Protein AF-A0A497BDM1-F1 (afdb_monomer)

Sequence (100 aa):
MAEEEAKPEIEIVREYDLTIRPAPDIEYHQIYVTYRTPEVIVGTVIIRADEIAPENVALFLEQFKAKEGALYEKYLEVLKEKIKADIERRKAPAPRKIRL

Radius of gyration: 16.64 Å; Cα contacts (8 Å, |Δi|>4): 118; chains: 1; bounding box: 29×48×57 Å

Mean predicted aligned error: 8.46 Å

pLDDT: mean 81.64, std 14.84, range [37.06, 93.19]

Foldseek 3Di:
DDPPPPPFPKAFPDWDKDWDDPDPPDIWIKIWTWIDTPQRRIDIDIDTLCVLPVPCSPVLVVCCVVCDDDSSVSVVVVVVVRVVVVSVVVVPPDDPDDDD

Secondary structure (DSSP, 8-state):
----------EEEEEEEEEEEEETTEEEEEEEEEEE-SS-S-EEEEEEHHHH-TT-HHHHHHHHHHT-SHHHHHHHHHHHHHHHHHHHHHHSPPPPPPP-

Solvent-accessible surface area (backbone atoms only — not comparable to full-atom values): 6094 Å² total; per-residue (Å²): 130,80,80,74,74,74,70,77,64,72,44,77,7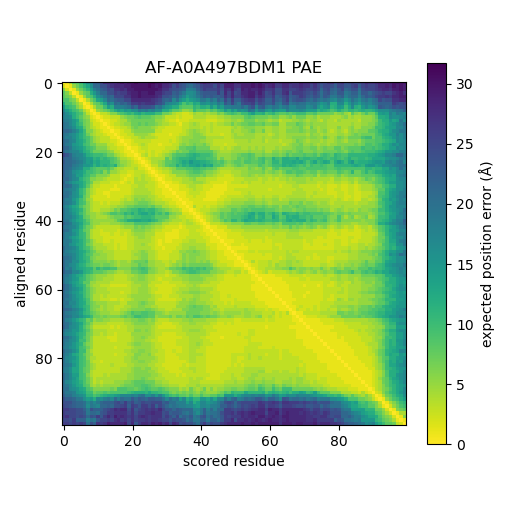8,42,75,49,79,45,81,47,65,93,45,99,90,42,75,50,45,34,36,43,38,30,31,31,37,95,90,37,87,73,46,74,49,79,45,48,40,52,81,69,27,70,91,43,42,69,63,35,53,52,20,51,75,68,71,43,58,74,59,30,53,51,40,54,51,52,48,52,52,51,51,49,53,52,51,53,58,68,68,44,80,76,80,77,84,79,84,129

Structure (mmCIF, N/CA/C/O backbone):
data_AF-A0A497BDM1-F1
#
_entry.id   AF-A0A497BDM1-F1
#
loop_
_atom_site.group_PDB
_atom_site.id
_atom_site.type_symbol
_atom_site.label_atom_id
_atom_site.label_alt_id
_atom_site.label_comp_id
_atom_site.label_asym_id
_atom_site.label_entity_id
_atom_site.label_seq_id
_atom_site.pdbx_PDB_ins_code
_atom_site.Cartn_x
_atom_site.Cartn_y
_atom_site.Cartn_z
_atom_site.occupancy
_atom_site.B_iso_or_equiv
_atom_site.auth_seq_id
_atom_site.auth_comp_id
_atom_site.auth_asym_id
_atom_site.auth_atom_id
_atom_site.pdbx_PDB_model_num
ATOM 1 N N . MET A 1 1 ? -0.588 -9.304 35.436 1.00 37.06 1 MET A N 1
ATOM 2 C CA . MET A 1 1 ? -1.467 -9.581 34.285 1.00 37.06 1 MET A CA 1
ATOM 3 C C . MET A 1 1 ? -1.017 -8.629 33.205 1.00 37.06 1 MET A C 1
ATOM 5 O O . MET A 1 1 ? -1.098 -7.432 33.429 1.00 37.06 1 MET A O 1
ATOM 9 N N . ALA A 1 2 ? -0.375 -9.144 32.160 1.00 38.66 2 ALA A N 1
ATOM 10 C CA . ALA A 1 2 ? 0.043 -8.313 31.044 1.00 38.66 2 ALA A CA 1
ATOM 11 C C . ALA A 1 2 ? -1.232 -7.883 30.316 1.00 38.66 2 ALA A C 1
ATOM 13 O O . ALA A 1 2 ? -1.976 -8.740 29.843 1.00 38.66 2 ALA A O 1
ATOM 14 N N . GLU A 1 3 ? -1.519 -6.584 30.311 1.00 39.84 3 GLU A N 1
ATOM 15 C CA . GLU A 1 3 ? -2.392 -5.995 29.305 1.00 39.84 3 GLU A CA 1
ATOM 16 C C . GLU A 1 3 ? -1.737 -6.308 27.959 1.00 39.84 3 GLU A C 1
ATOM 18 O O . GLU A 1 3 ? -0.737 -5.703 27.578 1.00 39.84 3 GLU A O 1
ATOM 23 N N . GLU A 1 4 ? -2.232 -7.346 27.285 1.00 41.25 4 GLU A N 1
ATOM 24 C CA . GLU A 1 4 ? -2.059 -7.486 25.847 1.00 41.25 4 GLU A CA 1
ATOM 25 C C . GLU A 1 4 ? -2.706 -6.234 25.257 1.00 41.25 4 GLU A C 1
ATOM 27 O O . GLU A 1 4 ? -3.925 -6.158 25.115 1.00 41.25 4 GLU A O 1
ATOM 32 N N . GLU A 1 5 ? -1.893 -5.200 25.019 1.00 41.62 5 GLU A N 1
ATOM 33 C CA . GLU A 1 5 ? -2.256 -4.078 24.167 1.00 41.62 5 GLU A CA 1
ATOM 34 C C . GLU A 1 5 ? -2.785 -4.693 22.875 1.00 41.62 5 GLU A C 1
ATOM 36 O O . GLU A 1 5 ? -2.015 -5.221 22.067 1.00 41.62 5 GLU A O 1
ATOM 41 N N . ALA A 1 6 ? -4.111 -4.714 22.733 1.00 47.50 6 ALA A N 1
ATOM 42 C CA . ALA A 1 6 ? -4.784 -5.231 21.562 1.00 47.50 6 ALA A CA 1
ATOM 43 C C . ALA A 1 6 ? -4.250 -4.436 20.374 1.00 47.50 6 ALA A C 1
ATOM 45 O O . ALA A 1 6 ? -4.631 -3.282 20.161 1.00 47.50 6 ALA A O 1
ATOM 46 N N . LYS A 1 7 ? -3.290 -5.023 19.647 1.00 54.19 7 LYS A N 1
ATOM 47 C CA . LYS A 1 7 ? -2.755 -4.433 18.424 1.00 54.19 7 LYS A CA 1
ATOM 48 C C . LYS A 1 7 ? -3.977 -4.142 17.565 1.00 54.19 7 LYS A C 1
ATOM 50 O O . LYS A 1 7 ? -4.741 -5.078 17.331 1.00 54.19 7 LYS A O 1
ATOM 55 N N . PRO A 1 8 ? -4.214 -2.884 17.158 1.00 56.94 8 PRO A N 1
ATOM 56 C CA . PRO A 1 8 ? -5.415 -2.554 16.414 1.00 56.94 8 PRO A CA 1
ATOM 57 C C . PRO A 1 8 ? -5.467 -3.474 15.197 1.00 56.94 8 PRO A C 1
ATOM 59 O O . PRO A 1 8 ? -4.544 -3.466 14.382 1.00 56.94 8 PRO A O 1
ATOM 62 N N . GLU A 1 9 ? -6.496 -4.319 15.120 1.00 67.62 9 GLU A N 1
ATOM 63 C CA . GLU A 1 9 ? -6.705 -5.175 13.960 1.00 67.62 9 GLU A CA 1
ATOM 64 C C . GLU A 1 9 ? -6.940 -4.255 12.761 1.00 67.62 9 GLU A C 1
ATOM 66 O O . GLU A 1 9 ? -7.933 -3.527 12.683 1.00 67.62 9 GLU A O 1
ATOM 71 N N . ILE A 1 10 ? -5.949 -4.210 11.871 1.00 80.06 10 ILE A N 1
ATOM 72 C CA . ILE A 1 10 ? -6.031 -3.492 10.606 1.00 80.06 10 ILE A CA 1
ATOM 73 C C . ILE A 1 10 ? -6.653 -4.457 9.608 1.00 80.06 10 ILE A C 1
ATOM 75 O O . ILE A 1 10 ? -6.007 -5.402 9.157 1.00 80.06 10 ILE A O 1
ATOM 79 N N . GLU A 1 11 ? -7.906 -4.207 9.254 1.00 84.31 11 GLU A N 1
ATOM 80 C CA . GLU A 1 11 ? -8.602 -4.956 8.217 1.00 84.31 11 GLU A CA 1
ATOM 81 C C . GLU A 1 11 ? -8.347 -4.289 6.864 1.00 84.31 11 GLU A C 1
ATOM 83 O O . GLU A 1 11 ? -8.664 -3.113 6.671 1.00 84.31 11 GLU A O 1
ATOM 88 N N . ILE A 1 12 ? -7.779 -5.025 5.906 1.00 86.19 12 ILE A N 1
ATOM 89 C CA . ILE A 1 12 ? -7.645 -4.547 4.527 1.00 86.19 12 ILE A CA 1
ATOM 90 C C . ILE A 1 12 ? -8.949 -4.842 3.786 1.00 86.19 12 ILE A C 1
ATOM 92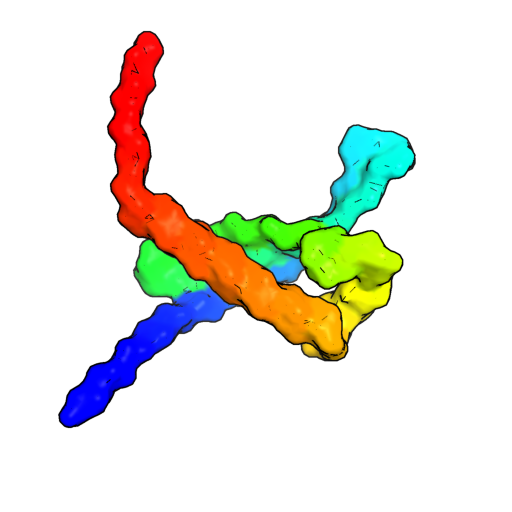 O O . ILE A 1 12 ? -9.248 -5.984 3.452 1.00 86.19 12 ILE A O 1
ATOM 96 N N . VAL A 1 13 ? -9.724 -3.793 3.524 1.00 86.75 13 VAL A N 1
ATOM 97 C CA . VAL A 1 13 ? -11.035 -3.875 2.866 1.00 86.75 13 VAL A CA 1
ATOM 98 C C . VAL A 1 13 ? -10.875 -4.055 1.361 1.00 86.75 13 VAL A C 1
ATOM 100 O O . VAL A 1 13 ? -11.630 -4.787 0.722 1.00 86.75 13 VAL A O 1
ATOM 103 N N . ARG A 1 14 ? -9.910 -3.347 0.767 1.00 87.94 14 ARG A N 1
ATOM 104 C CA . ARG A 1 14 ? -9.664 -3.402 -0.673 1.00 87.94 14 ARG A CA 1
ATOM 105 C C . ARG A 1 14 ? -8.219 -3.070 -0.981 1.00 87.94 14 ARG A C 1
ATOM 107 O O . ARG A 1 14 ? -7.688 -2.094 -0.467 1.00 87.94 14 ARG A O 1
ATOM 114 N N . GLU A 1 15 ? -7.632 -3.829 -1.886 1.00 90.75 15 GLU A N 1
ATOM 115 C CA . GLU A 1 15 ? -6.279 -3.621 -2.383 1.00 90.75 15 GLU A CA 1
ATOM 116 C C . GLU A 1 15 ? -6.302 -3.791 -3.906 1.00 90.75 15 GLU A C 1
ATOM 118 O O . GLU A 1 15 ? -6.883 -4.756 -4.406 1.00 90.75 15 GLU A O 1
ATOM 123 N N . TYR A 1 16 ? -5.749 -2.831 -4.646 1.00 88.88 16 TYR A N 1
ATOM 124 C CA . TYR A 1 16 ? -5.599 -2.933 -6.100 1.00 88.88 16 TYR A CA 1
ATOM 125 C C . TYR A 1 16 ? -4.417 -2.105 -6.598 1.00 88.88 16 TYR A C 1
ATOM 127 O O . TYR A 1 16 ? -4.131 -1.032 -6.063 1.00 88.88 16 TYR A O 1
ATOM 135 N N . ASP A 1 17 ? -3.755 -2.588 -7.647 1.00 90.38 17 ASP A N 1
ATOM 136 C CA . ASP A 1 17 ? -2.773 -1.814 -8.393 1.00 90.38 17 ASP A CA 1
ATOM 137 C C . ASP A 1 17 ? -3.446 -0.988 -9.499 1.00 90.38 17 ASP A C 1
ATOM 139 O O . ASP A 1 17 ? -4.479 -1.354 -10.064 1.00 90.38 17 ASP A O 1
ATOM 143 N N . LEU A 1 18 ? -2.869 0.172 -9.785 1.00 90.38 18 LEU A N 1
ATOM 144 C CA . LEU A 1 18 ? -3.306 1.087 -10.822 1.00 90.38 18 LEU A CA 1
ATOM 145 C C . LEU A 1 18 ? -2.074 1.623 -11.549 1.00 90.38 18 LEU A C 1
ATOM 147 O O . LEU A 1 18 ? -1.122 2.099 -10.929 1.00 90.38 18 LEU A O 1
ATOM 151 N N . THR A 1 19 ? -2.112 1.577 -12.875 1.00 90.31 19 THR A N 1
ATOM 152 C CA . THR A 1 19 ? -1.092 2.206 -13.720 1.00 90.31 19 THR A CA 1
ATOM 153 C C . THR A 1 19 ? -1.532 3.632 -14.029 1.00 90.31 19 THR A C 1
ATOM 155 O O . THR A 1 19 ? -2.636 3.838 -14.535 1.00 90.31 19 THR A O 1
ATOM 158 N N . ILE A 1 20 ? -0.691 4.618 -13.726 1.00 88.88 20 ILE A N 1
ATOM 159 C CA . ILE A 1 20 ? -0.957 6.033 -13.995 1.00 88.88 20 ILE A CA 1
ATOM 160 C C . ILE A 1 20 ? -0.002 6.523 -15.076 1.00 88.88 20 ILE A C 1
ATOM 162 O O . ILE A 1 20 ? 1.213 6.374 -14.970 1.00 88.88 20 ILE A O 1
ATOM 166 N N . ARG A 1 21 ? -0.579 7.152 -16.103 1.00 89.12 21 ARG A N 1
ATOM 167 C CA . ARG A 1 21 ? 0.141 7.780 -17.214 1.00 89.12 21 ARG A CA 1
ATOM 168 C C . ARG A 1 21 ? -0.217 9.261 -17.284 1.00 89.12 21 ARG A C 1
ATOM 170 O O . ARG A 1 21 ? -1.143 9.621 -18.011 1.00 89.12 21 ARG A O 1
ATOM 177 N N . PRO A 1 22 ? 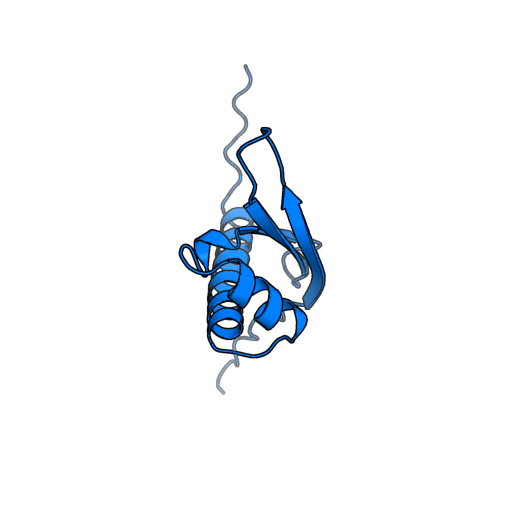0.425 10.135 -16.490 1.00 84.69 22 PRO A N 1
ATOM 178 C CA . PRO A 1 22 ? 0.112 11.562 -16.538 1.00 84.69 22 PRO A CA 1
ATOM 179 C C . PRO A 1 22 ? 0.625 12.241 -17.816 1.00 84.69 22 PRO A C 1
ATOM 181 O O . PRO A 1 22 ? 0.143 13.315 -18.162 1.00 84.69 22 PRO A O 1
ATOM 184 N N . ALA A 1 23 ? 1.602 11.639 -18.499 1.00 86.31 23 ALA A N 1
ATOM 185 C CA . ALA A 1 23 ? 2.198 12.128 -19.736 1.00 86.31 23 ALA A CA 1
ATOM 186 C C . ALA A 1 23 ? 2.590 10.935 -20.632 1.00 86.31 23 ALA A C 1
ATOM 188 O O . ALA A 1 23 ? 2.693 9.820 -20.118 1.00 86.31 23 ALA A O 1
ATOM 189 N N . PRO A 1 24 ? 2.825 11.140 -21.942 1.00 84.12 24 PRO A N 1
ATOM 190 C CA . PRO A 1 24 ? 3.154 10.059 -22.877 1.00 84.12 24 PRO A CA 1
ATOM 191 C C . PRO A 1 24 ? 4.382 9.233 -22.467 1.00 84.12 24 PRO A C 1
ATOM 193 O O . PRO A 1 24 ? 4.377 8.019 -22.640 1.00 84.12 24 PRO A O 1
ATOM 196 N N . ASP A 1 25 ? 5.388 9.886 -21.879 1.00 86.38 25 ASP A N 1
ATOM 197 C CA . ASP A 1 25 ? 6.672 9.278 -21.497 1.00 86.38 25 ASP A CA 1
ATOM 198 C C . ASP A 1 25 ? 6.792 8.984 -19.992 1.00 86.38 25 ASP A C 1
ATOM 200 O O . ASP A 1 25 ? 7.847 8.569 -19.518 1.00 86.38 25 ASP A O 1
ATOM 204 N N . ILE A 1 26 ? 5.733 9.235 -19.214 1.00 82.38 26 ILE A N 1
ATOM 205 C CA . ILE A 1 26 ? 5.729 9.005 -17.768 1.00 82.38 26 ILE A CA 1
ATOM 206 C C . ILE A 1 26 ? 4.685 7.943 -17.465 1.00 82.38 26 ILE A C 1
ATOM 208 O O . ILE A 1 26 ? 3.487 8.177 -17.610 1.00 82.38 26 ILE A O 1
ATOM 212 N N . GLU A 1 27 ? 5.147 6.797 -16.983 1.00 85.81 27 GLU A N 1
ATOM 213 C CA . GLU A 1 27 ? 4.311 5.723 -16.463 1.00 85.81 27 GLU A CA 1
ATOM 214 C C . GLU A 1 27 ? 4.808 5.340 -15.071 1.00 85.81 27 GLU A C 1
ATOM 216 O O . GLU A 1 27 ? 6.003 5.143 -14.858 1.00 85.81 27 GLU A O 1
ATOM 221 N N . TYR A 1 28 ? 3.892 5.244 -14.111 1.00 87.19 28 TYR A N 1
ATOM 222 C CA . TYR A 1 28 ? 4.194 4.675 -12.802 1.00 87.19 28 TYR A CA 1
ATOM 223 C C . TYR A 1 28 ? 3.014 3.877 -12.263 1.00 87.19 28 TYR A C 1
ATOM 225 O O . TYR A 1 28 ? 1.856 4.104 -12.619 1.00 87.19 28 TYR A O 1
ATOM 233 N N . HIS A 1 29 ? 3.318 2.950 -11.361 1.00 90.88 29 HIS A N 1
ATOM 234 C CA . HIS A 1 29 ? 2.329 2.086 -10.732 1.00 90.88 29 HIS A CA 1
ATOM 235 C C . HIS A 1 29 ? 2.089 2.506 -9.287 1.00 90.88 29 HIS A C 1
ATOM 237 O O . HIS A 1 29 ? 3.025 2.813 -8.546 1.00 90.88 29 HIS A O 1
ATOM 243 N N . GLN A 1 30 ? 0.826 2.511 -8.881 1.00 93.19 30 GLN A N 1
ATOM 244 C CA . GLN A 1 30 ? 0.408 2.788 -7.515 1.00 93.19 30 GLN A CA 1
ATOM 245 C C . GLN A 1 30 ? -0.472 1.663 -7.002 1.00 93.19 30 GLN A C 1
ATOM 247 O O . GLN A 1 30 ? -1.337 1.172 -7.717 1.00 93.19 30 GLN A O 1
ATOM 252 N N . ILE A 1 31 ? -0.276 1.297 -5.747 1.00 92.75 31 ILE A N 1
ATOM 253 C CA . ILE A 1 31 ? -1.129 0.377 -5.019 1.00 92.75 31 ILE A CA 1
ATOM 254 C C . ILE A 1 31 ? -2.002 1.201 -4.089 1.00 92.75 31 ILE A C 1
ATOM 256 O O . ILE A 1 31 ? -1.520 1.964 -3.245 1.00 92.75 31 ILE A O 1
ATOM 260 N N . TYR A 1 32 ? -3.304 1.046 -4.275 1.00 92.69 32 TYR A N 1
ATOM 261 C CA . TYR A 1 32 ? -4.323 1.634 -3.432 1.00 92.69 32 TYR A CA 1
ATOM 262 C C . TYR A 1 32 ? -4.760 0.604 -2.413 1.00 92.69 32 TYR A C 1
ATOM 264 O O . TYR A 1 32 ? -5.279 -0.453 -2.776 1.00 92.69 32 TYR A O 1
ATOM 272 N N . VAL A 1 33 ? -4.598 0.945 -1.139 1.00 91.56 33 VAL A N 1
ATOM 273 C CA . VAL A 1 33 ? -5.014 0.080 -0.041 1.00 91.56 33 VAL A CA 1
ATOM 274 C C . VAL A 1 33 ? -6.018 0.813 0.816 1.00 91.56 33 VAL A C 1
ATOM 276 O O . VAL A 1 33 ? -5.711 1.796 1.487 1.00 91.56 33 VAL A O 1
ATOM 279 N N . THR A 1 34 ? -7.250 0.330 0.763 1.00 91.06 34 THR A N 1
ATOM 280 C CA . THR A 1 34 ? -8.326 0.752 1.646 1.00 91.06 34 THR A CA 1
ATOM 281 C C . THR A 1 34 ? -8.341 -0.170 2.848 1.00 91.06 34 THR A C 1
ATOM 283 O O . THR A 1 34 ? -8.456 -1.386 2.701 1.00 91.06 34 THR A O 1
ATOM 286 N N . TYR A 1 35 ? -8.241 0.415 4.030 1.00 89.62 35 TYR A N 1
ATOM 287 C CA . TYR A 1 35 ? -8.208 -0.298 5.292 1.00 89.62 35 TYR A CA 1
ATOM 288 C C . TYR A 1 35 ? -9.248 0.262 6.260 1.00 89.62 35 TYR A C 1
ATOM 290 O O . TYR A 1 35 ? -9.750 1.381 6.110 1.00 89.62 35 TYR A O 1
ATOM 298 N N . ARG A 1 36 ? -9.556 -0.530 7.278 1.00 84.75 36 ARG A N 1
ATOM 299 C CA . ARG A 1 36 ? -10.438 -0.178 8.379 1.00 84.75 36 ARG A CA 1
ATOM 300 C C . ARG A 1 36 ? -9.773 -0.565 9.689 1.00 84.75 36 ARG A C 1
ATOM 302 O O . ARG A 1 36 ? -9.116 -1.596 9.781 1.00 84.75 36 ARG A O 1
ATOM 309 N N . THR A 1 37 ? -9.945 0.278 10.696 1.00 82.88 37 THR A N 1
ATOM 310 C CA . THR A 1 37 ? -9.555 -0.019 12.076 1.00 82.88 37 THR A CA 1
ATOM 311 C C . THR A 1 37 ? -10.703 0.359 13.014 1.00 82.88 37 THR A C 1
ATOM 313 O O . THR A 1 37 ? -11.613 1.086 12.603 1.00 82.88 37 THR A O 1
ATOM 316 N N . PRO A 1 38 ? -10.686 -0.076 14.286 1.00 79.44 38 PRO A N 1
ATOM 317 C CA . PRO A 1 38 ? -11.674 0.370 15.272 1.00 79.44 38 PRO A CA 1
ATOM 318 C C . PRO A 1 38 ? -11.727 1.900 15.416 1.00 79.44 38 PRO A C 1
ATOM 320 O O . PRO A 1 38 ? -12.775 2.470 15.700 1.00 79.44 38 PRO A O 1
ATOM 323 N N . GLU A 1 39 ? -10.593 2.565 15.189 1.00 74.56 39 GLU A N 1
ATOM 324 C CA . GLU A 1 39 ? -10.426 4.013 15.336 1.00 74.56 39 GLU A CA 1
ATOM 325 C C . GLU A 1 39 ? -10.715 4.785 14.037 1.00 74.56 39 GLU A C 1
ATOM 327 O O . GLU A 1 39 ? -11.039 5.972 14.073 1.00 74.56 39 GLU A O 1
ATOM 332 N N . VAL A 1 40 ? -10.606 4.126 12.878 1.00 76.25 40 VAL A N 1
ATOM 333 C CA . VAL A 1 40 ? -10.779 4.728 11.552 1.00 76.25 40 VAL A CA 1
ATOM 334 C C . VAL A 1 40 ? -11.785 3.912 10.746 1.00 76.25 40 VAL A C 1
ATOM 336 O O . VAL A 1 40 ? -11.479 2.823 10.265 1.00 76.25 40 VAL A O 1
ATOM 339 N N . ILE A 1 41 ? -12.979 4.485 10.540 1.00 77.81 41 ILE A N 1
ATOM 340 C CA . ILE A 1 41 ? -14.099 3.829 9.839 1.00 77.81 41 ILE A CA 1
ATOM 341 C C . ILE A 1 41 ? -13.685 3.358 8.437 1.00 77.81 41 ILE A C 1
ATOM 343 O O . ILE A 1 41 ? -13.993 2.229 8.070 1.00 77.81 41 ILE A O 1
ATOM 347 N N . VAL A 1 42 ? -12.985 4.211 7.679 1.00 83.50 42 VAL A N 1
ATOM 348 C CA . VAL A 1 42 ? -12.337 3.882 6.399 1.00 83.50 42 VAL A CA 1
ATOM 349 C C . VAL A 1 42 ? -11.124 4.798 6.203 1.00 83.50 42 VAL A C 1
ATOM 351 O O . VAL A 1 42 ? -11.229 6.027 6.311 1.00 83.50 42 VAL A O 1
ATOM 354 N N . GLY A 1 43 ? -9.972 4.205 5.905 1.00 86.69 43 GLY A N 1
ATOM 355 C CA . GLY A 1 43 ? -8.758 4.890 5.474 1.00 86.69 43 GLY A CA 1
ATOM 356 C C . GLY A 1 43 ? -8.287 4.366 4.124 1.00 86.69 43 GLY A C 1
ATOM 357 O O . GLY A 1 43 ? -8.508 3.205 3.797 1.00 86.69 43 GLY A O 1
ATOM 358 N N . THR A 1 44 ? -7.647 5.219 3.329 1.00 89.69 44 THR A N 1
ATOM 359 C CA . THR A 1 44 ? -7.017 4.807 2.071 1.00 89.69 44 THR A CA 1
ATOM 360 C C . THR A 1 44 ? -5.596 5.330 2.066 1.00 89.69 44 THR A C 1
ATOM 362 O O . THR A 1 44 ? -5.388 6.538 2.169 1.00 89.69 44 THR A O 1
ATOM 365 N N . VAL A 1 45 ? -4.630 4.428 1.930 1.00 91.62 45 V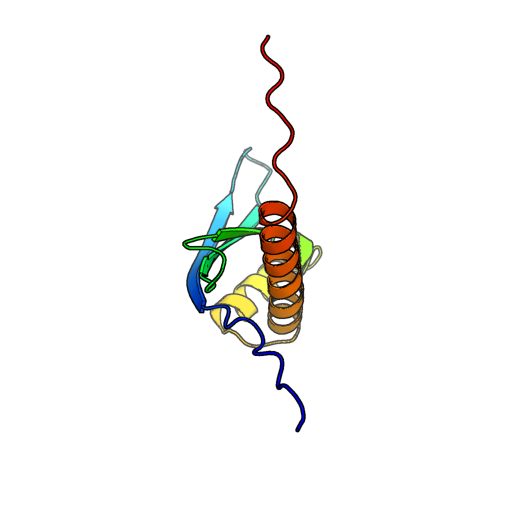AL A N 1
ATOM 366 C CA . VAL A 1 45 ? -3.230 4.775 1.692 1.00 91.62 45 VAL A CA 1
ATOM 367 C C . VAL A 1 45 ? -2.859 4.452 0.251 1.00 91.62 45 VAL A C 1
ATOM 369 O O . VAL A 1 45 ? -3.416 3.545 -0.370 1.00 91.62 45 VAL A O 1
ATOM 372 N N . ILE A 1 46 ? -1.929 5.237 -0.283 1.00 92.56 46 ILE A N 1
ATOM 373 C CA . ILE A 1 46 ? -1.419 5.091 -1.645 1.00 92.56 46 ILE A CA 1
ATOM 374 C C . ILE A 1 46 ? 0.081 4.843 -1.539 1.00 92.56 46 ILE A C 1
ATOM 376 O O . ILE A 1 46 ? 0.812 5.619 -0.911 1.00 92.56 46 ILE A O 1
ATOM 380 N N . ILE A 1 47 ? 0.538 3.751 -2.137 1.00 91.94 47 ILE A N 1
ATOM 381 C CA . ILE A 1 47 ? 1.944 3.344 -2.145 1.00 91.94 47 ILE A CA 1
ATOM 382 C C . ILE A 1 47 ? 2.377 3.257 -3.594 1.00 91.94 47 ILE A C 1
ATOM 384 O O . ILE A 1 47 ? 1.752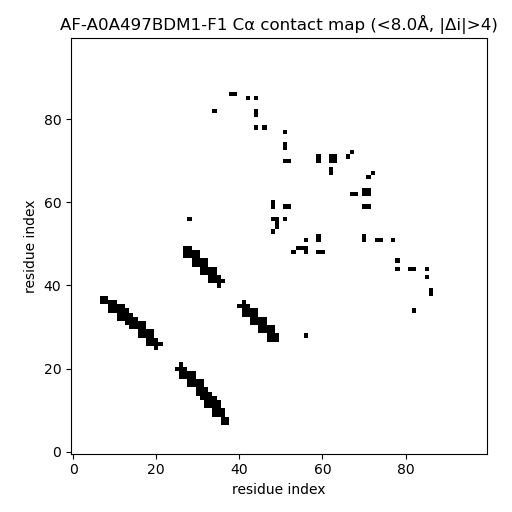 2.549 -4.379 1.00 91.94 47 ILE A O 1
ATOM 388 N N . ARG A 1 48 ? 3.420 3.983 -3.981 1.00 91.06 48 ARG A N 1
ATOM 389 C CA . ARG A 1 48 ? 3.962 3.837 -5.326 1.00 91.06 48 ARG A CA 1
ATOM 390 C C . ARG A 1 48 ? 4.864 2.617 -5.387 1.00 91.06 48 ARG A C 1
ATOM 392 O O . ARG A 1 48 ? 5.629 2.350 -4.466 1.00 91.06 48 ARG A O 1
ATOM 399 N N . ALA A 1 49 ? 4.797 1.896 -6.495 1.00 91.25 49 ALA A N 1
ATOM 400 C CA . ALA A 1 49 ? 5.654 0.744 -6.728 1.00 91.25 49 ALA A CA 1
ATOM 401 C C . ALA A 1 49 ? 7.144 1.127 -6.756 1.00 91.25 49 ALA A C 1
ATOM 403 O O . ALA A 1 49 ? 7.982 0.351 -6.302 1.00 91.25 49 ALA A O 1
ATOM 404 N N . ASP A 1 50 ? 7.466 2.341 -7.220 1.00 88.75 50 ASP A N 1
ATOM 405 C CA . ASP A 1 50 ? 8.833 2.870 -7.212 1.00 88.75 50 ASP A CA 1
ATOM 406 C C . ASP A 1 50 ? 9.382 3.121 -5.796 1.00 88.75 50 ASP A C 1
ATOM 408 O O . ASP A 1 50 ? 10.586 2.994 -5.594 1.00 88.75 50 ASP A O 1
ATOM 412 N N . GLU A 1 51 ? 8.527 3.374 -4.793 1.00 88.62 51 GLU A N 1
ATOM 413 C CA . GLU A 1 51 ? 8.961 3.485 -3.387 1.00 88.62 51 GLU A CA 1
ATOM 414 C C . GLU A 1 51 ? 9.471 2.132 -2.856 1.00 88.62 51 GLU A C 1
ATOM 416 O O . GLU A 1 51 ? 10.362 2.076 -2.007 1.00 88.62 51 GLU A O 1
ATOM 421 N N . ILE A 1 52 ? 8.914 1.026 -3.362 1.00 90.38 52 ILE A N 1
ATOM 422 C CA . ILE A 1 52 ? 9.279 -0.331 -2.941 1.00 90.38 52 ILE A CA 1
ATOM 423 C C . ILE A 1 52 ? 10.486 -0.832 -3.731 1.00 90.38 52 ILE A C 1
ATOM 425 O O . ILE A 1 52 ? 11.464 -1.310 -3.144 1.00 90.38 52 ILE A O 1
ATOM 429 N N . ALA A 1 53 ? 10.420 -0.711 -5.056 1.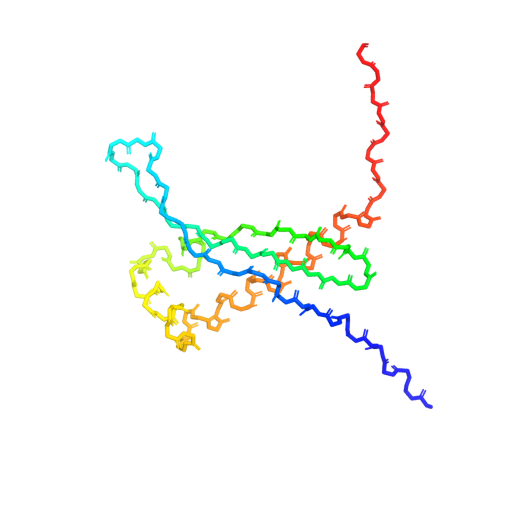00 89.56 53 ALA A N 1
ATOM 430 C CA . ALA A 1 53 ? 11.392 -1.257 -5.990 1.00 89.56 53 ALA A CA 1
ATOM 431 C C . ALA A 1 53 ? 11.674 -0.253 -7.124 1.00 89.56 53 ALA A C 1
ATOM 433 O O . ALA A 1 53 ? 11.184 -0.446 -8.238 1.00 89.56 53 ALA A O 1
ATOM 434 N N . PRO A 1 54 ? 12.480 0.798 -6.879 1.00 86.25 54 PRO A N 1
ATOM 435 C CA . PRO A 1 54 ? 12.725 1.857 -7.864 1.00 86.25 54 PRO A CA 1
ATOM 436 C C . PRO A 1 54 ? 13.395 1.339 -9.143 1.00 86.25 54 PRO A C 1
ATOM 438 O O . PRO A 1 54 ? 13.143 1.850 -10.228 1.00 86.25 54 PRO A O 1
ATOM 441 N N . GLU A 1 55 ? 14.217 0.296 -9.023 1.00 87.31 55 GLU A N 1
ATOM 442 C CA . GLU A 1 55 ? 14.962 -0.289 -10.143 1.00 87.31 55 GLU A CA 1
ATOM 443 C C . GLU A 1 55 ? 14.226 -1.460 -10.813 1.00 87.31 55 GLU A C 1
ATOM 445 O O . GLU A 1 55 ? 14.574 -1.844 -11.924 1.00 87.31 55 GLU A O 1
ATOM 450 N N . ASN A 1 56 ? 13.216 -2.046 -10.155 1.00 88.81 56 ASN A N 1
ATOM 451 C CA . ASN A 1 56 ? 12.569 -3.290 -10.591 1.00 88.81 56 ASN A CA 1
ATOM 452 C C . ASN A 1 56 ? 11.065 -3.315 -10.267 1.00 88.81 56 ASN A C 1
ATOM 454 O O . ASN A 1 56 ? 10.548 -4.244 -9.643 1.00 88.81 56 ASN A O 1
ATOM 458 N N . VAL A 1 57 ? 10.347 -2.290 -10.731 1.00 89.19 57 VAL A N 1
ATOM 459 C CA . VAL A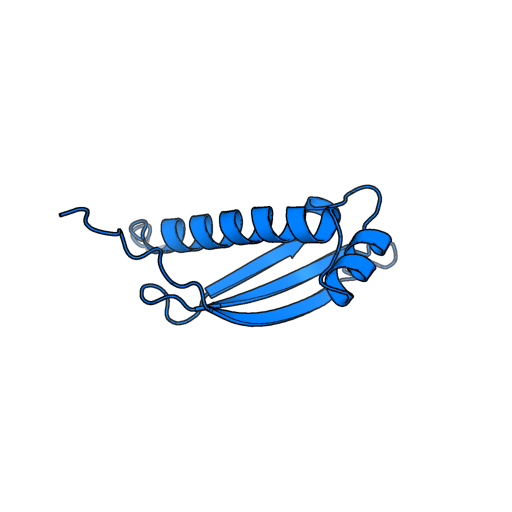 1 57 ? 8.891 -2.161 -10.550 1.00 89.19 57 VAL A CA 1
ATOM 460 C C . VAL A 1 57 ? 8.127 -3.357 -11.130 1.00 89.19 57 VAL A C 1
ATOM 462 O O . VAL A 1 57 ? 7.207 -3.855 -10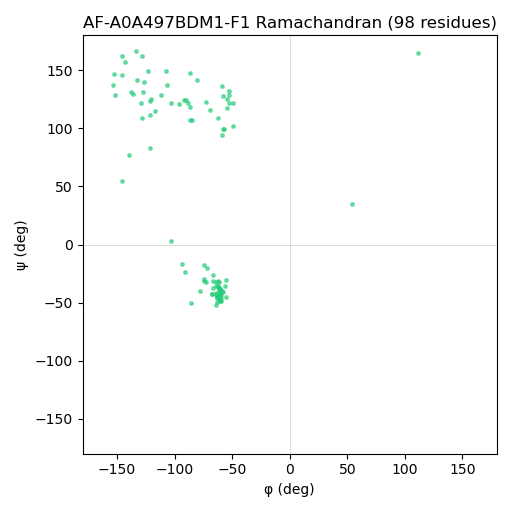.488 1.00 89.19 57 VAL A O 1
ATOM 465 N N . ALA A 1 58 ? 8.519 -3.860 -12.305 1.00 88.81 58 ALA A N 1
ATOM 466 C CA . ALA A 1 58 ? 7.849 -4.997 -12.943 1.00 88.81 58 ALA A CA 1
ATOM 467 C C . ALA A 1 58 ? 7.894 -6.262 -12.068 1.00 88.81 58 ALA A C 1
ATOM 469 O O . ALA A 1 58 ? 6.852 -6.856 -11.797 1.00 88.81 58 ALA A O 1
ATOM 470 N N . LEU A 1 59 ? 9.077 -6.603 -11.543 1.00 91.19 59 LEU A N 1
ATOM 471 C CA . LEU A 1 59 ? 9.257 -7.743 -10.640 1.00 91.19 59 LEU A CA 1
ATOM 472 C C . LEU A 1 59 ? 8.444 -7.572 -9.351 1.00 91.19 59 LEU A C 1
ATOM 474 O O . LEU A 1 59 ? 7.859 -8.530 -8.850 1.00 91.19 59 LEU A O 1
ATOM 478 N N . PHE A 1 60 ? 8.382 -6.349 -8.818 1.00 92.81 60 PHE A N 1
ATOM 479 C CA . PHE A 1 60 ? 7.533 -6.063 -7.668 1.00 92.81 60 PHE A CA 1
ATOM 480 C C . PHE A 1 60 ? 6.051 -6.308 -7.971 1.00 92.81 60 PHE A C 1
ATOM 482 O O . PHE A 1 60 ? 5.372 -6.926 -7.159 1.00 92.81 60 PHE A O 1
ATOM 489 N N . LEU A 1 61 ? 5.541 -5.877 -9.128 1.00 89.81 61 LEU A N 1
ATOM 490 C CA . LEU A 1 61 ? 4.140 -6.098 -9.501 1.00 89.81 61 LEU A CA 1
ATOM 491 C C . LEU A 1 61 ? 3.810 -7.584 -9.676 1.00 89.81 61 LEU A C 1
ATOM 493 O O . LEU A 1 61 ? 2.710 -8.008 -9.324 1.00 89.81 61 LEU A O 1
ATOM 497 N N . GLU A 1 62 ? 4.747 -8.379 -10.196 1.00 92.75 62 GLU A N 1
ATOM 498 C CA . GLU A 1 62 ? 4.599 -9.835 -10.267 1.00 92.75 62 GLU A CA 1
ATOM 499 C C . GLU A 1 62 ? 4.509 -10.452 -8.866 1.00 92.75 62 GLU A C 1
ATOM 501 O O . GLU A 1 62 ? 3.556 -11.176 -8.575 1.00 92.75 62 GLU A O 1
ATOM 506 N N . GLN A 1 63 ? 5.436 -10.093 -7.973 1.00 92.69 63 GLN A N 1
ATOM 507 C CA . GLN A 1 63 ? 5.432 -10.538 -6.573 1.00 92.69 63 GLN A CA 1
ATOM 508 C C . GLN A 1 63 ? 4.183 -10.075 -5.816 1.00 92.69 63 GLN A C 1
ATOM 510 O O . GLN A 1 63 ? 3.608 -10.830 -5.038 1.00 92.69 63 GLN A O 1
ATOM 515 N N . PHE A 1 64 ? 3.707 -8.860 -6.084 1.00 90.94 64 PHE A N 1
ATOM 516 C CA . PHE A 1 64 ? 2.489 -8.311 -5.500 1.00 90.94 64 PHE A CA 1
ATOM 517 C C . PHE A 1 64 ? 1.243 -9.095 -5.922 1.00 90.94 64 PHE A C 1
ATOM 519 O O . PHE A 1 64 ? 0.417 -9.439 -5.078 1.00 90.94 64 PHE A O 1
ATOM 526 N N . LYS A 1 65 ? 1.127 -9.450 -7.208 1.00 88.88 65 LYS A N 1
ATOM 527 C CA . LYS A 1 65 ? 0.030 -10.295 -7.707 1.00 88.88 65 LYS A CA 1
ATOM 528 C C . LYS A 1 65 ? 0.100 -11.718 -7.156 1.00 88.88 65 LYS A C 1
ATOM 530 O O . LYS A 1 65 ? -0.941 -12.298 -6.858 1.00 88.88 65 LYS A O 1
ATOM 535 N N . ALA A 1 66 ? 1.308 -12.260 -7.007 1.00 91.94 66 ALA A N 1
ATOM 536 C CA . ALA A 1 66 ? 1.544 -13.566 -6.397 1.00 91.94 66 ALA A CA 1
ATOM 537 C C . ALA A 1 66 ? 1.382 -13.557 -4.865 1.00 91.94 66 ALA A C 1
ATOM 539 O O . ALA A 1 66 ? 1.197 -14.617 -4.272 1.00 91.94 66 ALA A O 1
ATOM 540 N N . LYS A 1 67 ? 1.423 -12.373 -4.236 1.00 89.75 67 LYS A N 1
ATOM 541 C CA . LYS A 1 67 ? 1.497 -12.173 -2.779 1.00 89.75 67 LYS A CA 1
ATOM 542 C C . LYS A 1 67 ? 2.661 -12.930 -2.131 1.00 89.75 67 LYS A C 1
ATOM 544 O O . LYS A 1 67 ? 2.546 -13.417 -1.009 1.00 89.75 67 LYS A O 1
ATOM 549 N N . GLU A 1 68 ? 3.778 -13.031 -2.843 1.00 92.25 68 GLU A N 1
ATOM 550 C CA . GLU A 1 68 ? 4.954 -13.792 -2.425 1.00 92.25 68 GLU A CA 1
ATOM 551 C C . GLU A 1 68 ? 6.241 -13.102 -2.894 1.00 92.25 68 GLU A C 1
ATOM 553 O O . GLU A 1 68 ? 6.282 -12.506 -3.971 1.00 92.25 68 GLU A O 1
ATOM 558 N N . GLY A 1 69 ? 7.301 -13.205 -2.089 1.00 92.56 69 GLY A N 1
ATOM 559 C CA . GLY A 1 69 ? 8.642 -12.723 -2.413 1.00 92.56 69 GLY A CA 1
ATOM 560 C C . GLY A 1 69 ? 9.099 -11.527 -1.574 1.00 92.56 69 GLY A C 1
ATOM 561 O O . GLY A 1 69 ? 8.309 -10.842 -0.926 1.00 92.56 69 GLY A O 1
ATOM 562 N N . ALA A 1 70 ? 10.405 -11.257 -1.606 1.00 92.44 70 ALA A N 1
ATOM 563 C CA . ALA A 1 70 ? 11.040 -10.261 -0.742 1.00 92.44 70 ALA A CA 1
ATOM 564 C C . ALA A 1 70 ? 10.554 -8.818 -0.988 1.00 92.44 70 ALA A C 1
ATOM 566 O O . ALA A 1 70 ? 10.493 -8.013 -0.059 1.00 92.44 70 ALA A O 1
ATOM 567 N N . LEU A 1 71 ? 10.187 -8.465 -2.228 1.00 92.00 71 LEU A N 1
ATOM 568 C CA . LEU A 1 71 ? 9.639 -7.137 -2.532 1.00 92.00 71 LEU A CA 1
ATOM 569 C C . LEU A 1 71 ? 8.197 -7.010 -2.035 1.00 92.00 71 LEU A C 1
ATOM 571 O O . LEU A 1 71 ? 7.789 -5.920 -1.637 1.00 92.00 71 LEU A O 1
ATOM 575 N N . TYR A 1 72 ? 7.441 -8.112 -2.019 1.00 90.88 72 TYR A N 1
ATOM 576 C CA . TYR A 1 72 ? 6.116 -8.140 -1.405 1.00 90.88 72 TYR A CA 1
ATOM 577 C C . TYR A 1 72 ? 6.203 -7.990 0.119 1.00 90.88 72 TYR A C 1
ATOM 579 O O . TYR A 1 72 ? 5.464 -7.196 0.695 1.00 90.88 72 TYR A O 1
ATOM 587 N N . GLU A 1 73 ? 7.152 -8.662 0.774 1.00 91.56 73 GLU A N 1
ATOM 588 C CA . GLU A 1 73 ? 7.399 -8.483 2.212 1.00 91.56 73 GLU A CA 1
ATOM 589 C C . GLU A 1 73 ? 7.772 -7.035 2.548 1.00 91.56 73 GLU A C 1
ATOM 591 O O . GLU A 1 73 ? 7.163 -6.428 3.430 1.00 91.56 73 GLU A O 1
ATOM 596 N N . LYS A 1 74 ? 8.680 -6.434 1.770 1.00 91.81 74 LYS A N 1
ATOM 597 C CA . LYS A 1 74 ? 9.032 -5.014 1.900 1.00 91.81 74 LYS A CA 1
ATOM 598 C C . LYS A 1 74 ? 7.815 -4.102 1.715 1.00 91.81 74 LYS A C 1
ATOM 600 O O . LYS A 1 74 ? 7.651 -3.119 2.436 1.00 91.81 74 LYS A O 1
ATOM 605 N N . TYR A 1 75 ? 6.938 -4.423 0.766 1.00 92.50 75 TYR A N 1
ATOM 606 C CA . TYR A 1 75 ? 5.672 -3.714 0.597 1.00 92.50 75 TYR A CA 1
ATOM 607 C C . TYR A 1 75 ? 4.778 -3.813 1.835 1.00 92.50 75 TYR A C 1
ATOM 609 O O . TYR A 1 75 ? 4.217 -2.798 2.239 1.00 92.50 75 TYR A O 1
ATOM 617 N N . LEU A 1 76 ? 4.670 -4.983 2.469 1.00 90.69 76 LEU A N 1
ATOM 618 C CA . LEU A 1 76 ? 3.888 -5.143 3.698 1.00 90.69 76 LEU A CA 1
ATOM 619 C C . LEU A 1 76 ? 4.441 -4.294 4.849 1.00 90.69 76 LEU A C 1
ATOM 621 O O . LEU A 1 76 ? 3.660 -3.770 5.646 1.00 90.69 76 LEU A O 1
ATOM 625 N N . GLU A 1 77 ? 5.762 -4.139 4.947 1.00 91.31 77 GLU A N 1
ATOM 626 C CA . GLU A 1 77 ? 6.389 -3.245 5.927 1.00 91.31 77 GLU A CA 1
ATOM 627 C C . GLU A 1 77 ? 6.020 -1.782 5.660 1.00 91.31 77 GLU A C 1
ATOM 629 O O . GLU A 1 77 ? 5.457 -1.119 6.536 1.00 91.31 77 GLU A O 1
ATOM 634 N N . VAL A 1 78 ? 6.213 -1.314 4.423 1.00 91.25 78 VAL A N 1
ATOM 635 C CA . VAL A 1 78 ? 5.853 0.055 4.016 1.00 91.25 78 VAL A CA 1
ATOM 636 C C . VAL A 1 78 ? 4.355 0.314 4.186 1.00 91.25 78 VAL A C 1
ATOM 638 O O . VAL A 1 78 ? 3.950 1.392 4.622 1.00 91.25 78 VAL A O 1
ATOM 641 N N . LEU A 1 79 ? 3.511 -0.675 3.888 1.00 89.81 79 LEU A N 1
ATOM 642 C CA . LEU A 1 79 ? 2.068 -0.593 4.076 1.00 89.81 79 LEU A CA 1
ATOM 643 C C . LEU A 1 79 ? 1.711 -0.353 5.541 1.00 89.81 79 LEU A C 1
ATOM 645 O O . LEU A 1 79 ? 0.937 0.558 5.841 1.00 89.81 79 LEU A O 1
ATOM 649 N N . LYS A 1 80 ? 2.291 -1.133 6.457 1.00 88.62 80 LYS A N 1
ATOM 650 C CA . LYS A 1 80 ? 2.070 -0.963 7.898 1.00 88.62 80 LYS A CA 1
ATOM 651 C C . LYS A 1 80 ? 2.508 0.419 8.367 1.00 88.62 80 LYS A C 1
ATOM 653 O O . LYS A 1 80 ? 1.763 1.062 9.106 1.00 88.62 80 LYS A O 1
ATOM 658 N N . GLU A 1 81 ? 3.667 0.897 7.918 1.00 90.69 81 GLU A N 1
ATOM 659 C CA . GLU A 1 81 ? 4.154 2.234 8.263 1.00 90.69 81 GLU A CA 1
ATOM 660 C C . GLU A 1 81 ? 3.228 3.339 7.745 1.00 90.69 81 GLU A C 1
ATOM 662 O O . GLU A 1 81 ? 2.848 4.224 8.515 1.00 90.69 81 GLU A O 1
ATOM 667 N N . LYS A 1 82 ? 2.785 3.271 6.481 1.00 89.94 82 LYS A N 1
ATOM 668 C CA . LYS A 1 82 ? 1.859 4.268 5.920 1.00 89.94 82 LYS A CA 1
ATOM 669 C C . LYS A 1 82 ? 0.505 4.259 6.621 1.00 89.94 82 LYS A C 1
ATOM 671 O O . LYS A 1 82 ? -0.031 5.329 6.897 1.00 89.94 82 LYS A O 1
ATOM 676 N N . ILE A 1 83 ? -0.042 3.082 6.929 1.00 88.25 83 ILE A N 1
ATOM 677 C CA . ILE A 1 83 ? -1.306 2.969 7.669 1.00 88.25 83 ILE A CA 1
ATOM 678 C C . ILE A 1 83 ? -1.158 3.565 9.070 1.00 88.25 83 ILE A C 1
ATOM 680 O O . ILE A 1 83 ? -2.008 4.346 9.496 1.00 88.25 83 ILE A O 1
ATOM 684 N N . LYS A 1 84 ? -0.068 3.248 9.776 1.00 87.19 84 LYS A N 1
ATOM 685 C CA . LYS A 1 84 ? 0.200 3.797 11.107 1.00 87.19 84 LYS A CA 1
ATOM 686 C C . LYS A 1 84 ? 0.320 5.322 11.065 1.00 87.19 84 LYS A C 1
ATOM 688 O O . LYS A 1 84 ? -0.367 5.998 11.827 1.00 87.19 84 LYS A O 1
ATOM 693 N N . ALA A 1 85 ? 1.102 5.857 10.130 1.00 87.56 85 ALA A N 1
ATOM 694 C CA . ALA A 1 85 ? 1.255 7.295 9.943 1.00 87.56 85 ALA A CA 1
ATOM 695 C C . ALA A 1 85 ? -0.074 7.988 9.590 1.00 87.56 85 ALA A C 1
ATOM 697 O O . ALA A 1 85 ? -0.340 9.084 10.083 1.00 87.56 85 ALA A O 1
ATOM 698 N N . ASP A 1 86 ? -0.937 7.362 8.778 1.00 86.25 86 ASP A N 1
ATOM 699 C CA . ASP A 1 86 ? -2.264 7.910 8.464 1.00 86.25 86 ASP A CA 1
ATOM 700 C C . ASP A 1 86 ? -3.184 7.915 9.696 1.00 86.25 86 ASP A C 1
ATOM 702 O O . ASP A 1 86 ? -3.837 8.923 9.967 1.00 86.25 86 ASP A O 1
ATOM 706 N N . ILE A 1 87 ? -3.184 6.845 10.502 1.00 84.31 87 ILE A N 1
ATOM 707 C CA . ILE A 1 87 ? -3.928 6.793 11.771 1.00 84.31 87 ILE A CA 1
ATOM 708 C C . ILE A 1 87 ? -3.429 7.879 12.732 1.00 84.31 87 ILE A C 1
ATOM 710 O O . ILE A 1 87 ? -4.239 8.628 13.277 1.00 84.31 87 ILE A O 1
ATOM 714 N N . GLU A 1 88 ? -2.114 8.013 12.920 1.00 84.56 88 GLU A N 1
ATOM 715 C CA . GLU A 1 88 ? -1.522 9.049 13.778 1.00 84.56 88 GLU A CA 1
ATOM 716 C C . GLU A 1 88 ? -1.860 10.459 13.278 1.00 84.56 88 GLU A C 1
ATOM 718 O O . GLU A 1 88 ? -2.253 11.321 14.066 1.00 84.56 88 GLU A O 1
ATOM 723 N N . ARG A 1 89 ? -1.817 10.686 11.961 1.00 81.88 89 ARG A N 1
ATOM 724 C CA . ARG A 1 89 ? -2.224 11.955 11.347 1.00 81.88 89 ARG A CA 1
ATOM 725 C C . ARG A 1 89 ? -3.703 12.267 11.576 1.00 81.88 89 ARG A C 1
ATOM 727 O O . ARG A 1 89 ? -4.046 13.434 11.747 1.00 81.88 89 ARG A O 1
ATOM 734 N N . ARG A 1 90 ? -4.581 11.260 11.571 1.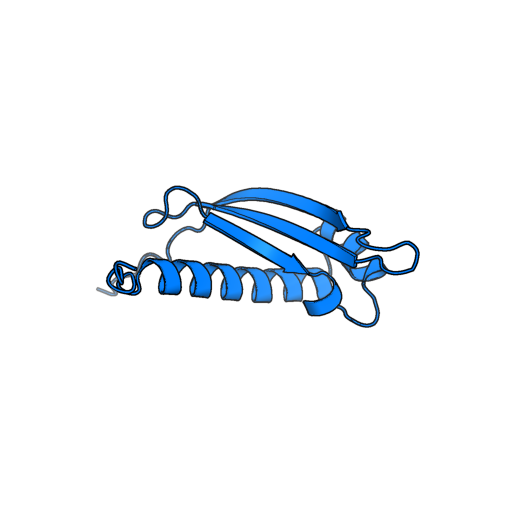00 75.50 90 ARG A N 1
ATOM 735 C CA . ARG A 1 90 ? -6.016 11.430 11.869 1.00 75.50 90 ARG A CA 1
ATOM 736 C C . ARG A 1 90 ? -6.294 11.638 13.355 1.00 75.50 90 ARG A C 1
ATOM 738 O O . ARG A 1 90 ? -7.265 12.312 13.685 1.00 75.50 90 ARG A O 1
ATOM 745 N N . LYS A 1 91 ? -5.459 11.078 14.234 1.00 72.94 91 LYS A N 1
ATOM 746 C CA . LYS A 1 91 ? -5.496 11.331 15.683 1.00 72.94 91 LYS A CA 1
ATOM 747 C C . LYS A 1 91 ? -4.972 12.719 16.040 1.00 72.94 91 LYS A C 1
ATOM 749 O O . LYS A 1 91 ? -5.433 13.306 17.018 1.00 72.94 91 LYS A O 1
ATOM 754 N N . ALA A 1 92 ? -4.015 13.244 15.272 1.00 67.25 92 ALA A N 1
ATOM 755 C CA . ALA A 1 92 ? -3.483 14.579 15.488 1.00 67.25 92 ALA A CA 1
ATOM 756 C C . ALA A 1 92 ? -4.614 15.627 15.401 1.00 67.25 92 ALA A C 1
ATOM 758 O O . ALA A 1 92 ? -5.464 15.551 14.508 1.00 67.25 92 ALA A O 1
ATOM 759 N N . PRO A 1 93 ? -4.655 16.613 16.317 1.00 58.19 93 PRO A N 1
ATOM 760 C CA . PRO A 1 93 ? -5.711 17.615 16.333 1.00 58.19 93 PRO A CA 1
ATOM 761 C C . PRO A 1 93 ? -5.747 18.351 14.992 1.00 58.19 93 PRO A C 1
ATOM 763 O O . PRO A 1 93 ? -4.727 18.863 14.527 1.00 58.19 93 PRO A O 1
ATOM 766 N N . ALA A 1 94 ? -6.928 18.403 14.370 1.00 59.00 94 ALA A N 1
ATOM 767 C CA . ALA A 1 94 ? -7.113 19.103 13.106 1.00 59.00 94 ALA A CA 1
ATOM 768 C C . ALA A 1 94 ? -6.594 20.550 13.231 1.00 59.00 94 ALA A C 1
ATOM 770 O O . ALA A 1 94 ? -6.947 21.230 14.206 1.00 59.00 94 ALA A O 1
ATOM 771 N N . PRO A 1 95 ? -5.785 21.053 12.276 1.00 58.31 95 PRO A N 1
ATOM 772 C CA . PRO A 1 95 ? -5.385 22.451 12.287 1.00 58.31 95 PRO A CA 1
ATOM 773 C C . PRO A 1 95 ? -6.651 23.312 12.326 1.00 58.31 95 PRO A C 1
ATOM 775 O O . PRO A 1 95 ? -7.572 23.138 11.523 1.00 58.31 95 PRO A O 1
ATOM 778 N N . ARG A 1 96 ? -6.729 24.203 13.323 1.00 53.34 96 ARG A N 1
ATOM 779 C CA . ARG A 1 96 ? -7.847 25.138 13.483 1.00 53.34 96 ARG A CA 1
ATOM 780 C C . ARG A 1 96 ? -8.045 25.887 12.164 1.00 53.34 96 ARG A C 1
ATOM 782 O O . ARG A 1 96 ? -7.093 26.439 11.619 1.00 53.34 96 ARG A O 1
ATOM 789 N N . LYS A 1 97 ? -9.284 25.893 11.662 1.00 58.78 97 LYS A N 1
ATOM 790 C CA . LYS A 1 97 ? -9.692 26.627 10.456 1.00 58.78 97 LYS A CA 1
ATOM 791 C C . LYS A 1 97 ? -9.196 28.074 10.531 1.00 58.78 97 LYS A C 1
ATOM 793 O O . LYS A 1 97 ? -9.590 28.800 11.441 1.00 58.78 97 LYS A O 1
ATOM 798 N N . ILE A 1 98 ? -8.406 28.500 9.553 1.00 57.38 98 ILE A N 1
ATOM 799 C CA . ILE A 1 98 ? -8.200 29.920 9.266 1.00 57.38 98 ILE A CA 1
ATOM 800 C C . ILE A 1 98 ? -9.337 30.310 8.315 1.00 57.38 98 ILE A C 1
ATOM 802 O O . ILE A 1 98 ? -9.487 29.702 7.255 1.00 57.38 98 ILE A O 1
ATOM 806 N N . ARG A 1 99 ? -10.195 31.252 8.724 1.00 47.44 99 ARG A N 1
ATOM 807 C CA . ARG A 1 99 ? -11.126 31.919 7.801 1.00 47.44 99 ARG A CA 1
ATOM 808 C C . ARG A 1 99 ? -10.297 32.877 6.941 1.00 47.44 99 ARG A C 1
ATOM 810 O O . ARG A 1 99 ? -9.598 33.712 7.511 1.00 47.44 99 ARG A O 1
ATOM 817 N N . LEU A 1 100 ? -10.363 32.703 5.621 1.00 58.09 100 LEU A N 1
ATOM 818 C CA . LEU A 1 100 ? -9.990 33.730 4.644 1.00 58.09 100 LEU A CA 1
ATOM 819 C C . LEU A 1 100 ? -11.046 34.838 4.643 1.00 58.09 100 LEU A C 1
ATOM 821 O O . LEU A 1 100 ? -12.239 34.490 4.826 1.00 58.09 100 LEU A O 1
#

Nearest PDB structures (foldseek):
  5xdz-assembly1_B  TM=5.182E-01  e=3.988E-01  Danio rerio
  5gw1-assembly1_B  TM=5.782E-01  e=1.193E+00  Homo sapiens
  4ptf-assembly1_A  TM=5.100E-01  e=7.408E+00  Saccharomyces cerevisiae
  3u9i-assembly1_A  TM=3.792E-01  e=6.970E+00  Roseiflexus sp. RS-1